Protein AF-A0A2Z5Y2F1-F1 (afdb_monomer)

Solvent-accessible surface area (backbone atoms only — not comparable to full-atom values): 7187 Å² total; per-residue (Å²): 117,74,61,62,55,45,30,51,52,32,38,52,51,44,50,50,54,50,52,50,50,36,66,76,66,69,55,85,80,81,50,71,69,57,54,53,48,51,50,51,52,15,50,51,50,22,52,53,55,52,55,54,68,72,45,96,60,55,71,69,58,47,49,54,50,50,52,51,53,52,51,52,51,52,51,53,54,44,61,76,74,44,72,81,76,61,57,67,58,52,53,51,51,53,51,52,53,50,53,54,53,49,51,54,50,53,54,51,50,54,51,52,53,50,52,51,55,50,52,54,56,50,60,57,55,81,74,107

Organism: NCBI:txid33970

Sequence (128 aa):
MKWRTKIASSLGIGSFIYLALIYFNGSTVVTHKTITMVFLISIFTGVTISIFEVERISFLTSLIIHYSVITLFVCILYRINYPIQNFTHLILSIAVVYFVAYSVVIFQNKLIVRELNHDLKKNQRDKS

Foldseek 3Di:
DVLVVLLVVLQVVLVVVVVVVCVVVVPPDDDPLNVVLSNVLSNVLSVLVVVLVVDPDDPVVSLVVSLVVSLVVSLVSCVVPDPPPCPVVVVVVSVVVSVVVVVVVVVVVVVVVVVVVVVVVVVVVVVD

Structure (mmCIF, N/CA/C/O backbone):
data_AF-A0A2Z5Y2F1-F1
#
_entry.id   AF-A0A2Z5Y2F1-F1
#
loop_
_atom_site.group_PDB
_atom_site.id
_atom_site.type_symbol
_atom_site.label_atom_id
_atom_site.label_alt_id
_atom_site.label_comp_id
_atom_site.label_asym_id
_atom_site.label_entity_id
_atom_site.label_seq_id
_atom_site.pdbx_PDB_ins_code
_atom_site.Cartn_x
_atom_site.Cartn_y
_atom_site.Cartn_z
_atom_site.occupancy
_atom_site.B_iso_or_equiv
_atom_site.auth_seq_id
_atom_site.auth_comp_id
_atom_site.auth_asym_id
_atom_site.auth_atom_id
_atom_site.pdbx_PDB_model_num
ATOM 1 N N . MET A 1 1 ? 9.734 -4.001 21.154 1.00 53.66 1 MET A N 1
ATOM 2 C CA . MET A 1 1 ? 9.563 -5.371 20.603 1.00 53.66 1 MET A CA 1
ATOM 3 C C . MET A 1 1 ? 8.442 -5.481 19.559 1.00 53.66 1 MET A C 1
ATOM 5 O O . MET A 1 1 ? 8.677 -6.104 18.535 1.00 53.66 1 MET A O 1
ATOM 9 N N . LYS A 1 2 ? 7.281 -4.826 19.748 1.00 64.38 2 LYS A N 1
ATOM 10 C CA . LYS A 1 2 ? 6.120 -4.885 18.828 1.00 64.38 2 LYS A CA 1
ATOM 11 C C . LYS A 1 2 ? 6.365 -4.396 17.385 1.00 64.38 2 LYS A C 1
ATOM 13 O O . LYS A 1 2 ? 5.650 -4.795 16.480 1.00 64.38 2 LYS A O 1
ATOM 18 N N . TRP A 1 3 ? 7.350 -3.527 17.154 1.00 63.56 3 TRP A N 1
ATOM 19 C CA . TRP A 1 3 ? 7.524 -2.879 15.844 1.00 63.56 3 TRP A CA 1
ATOM 20 C C . TRP A 1 3 ? 8.340 -3.753 14.881 1.00 63.56 3 TRP A C 1
ATOM 22 O O . TRP A 1 3 ? 8.049 -3.822 13.693 1.00 63.56 3 TRP A O 1
ATOM 32 N N . ARG A 1 4 ? 9.313 -4.516 15.406 1.00 68.62 4 ARG A N 1
ATOM 33 C CA . ARG A 1 4 ? 10.114 -5.466 14.611 1.00 68.62 4 ARG A CA 1
ATOM 34 C C . ARG A 1 4 ? 9.252 -6.607 14.070 1.00 68.62 4 ARG A C 1
ATOM 36 O O . ARG A 1 4 ? 9.410 -6.988 12.918 1.00 68.62 4 ARG A O 1
ATOM 43 N N . THR A 1 5 ? 8.321 -7.115 14.883 1.00 74.56 5 THR A N 1
ATOM 44 C CA . THR A 1 5 ? 7.388 -8.169 14.465 1.00 74.56 5 THR A CA 1
ATOM 45 C C . THR A 1 5 ? 6.454 -7.674 13.370 1.00 74.56 5 THR A C 1
ATOM 47 O O . THR A 1 5 ? 6.280 -8.374 12.386 1.00 74.56 5 THR A O 1
ATOM 50 N N . LYS A 1 6 ? 5.943 -6.441 13.463 1.00 69.94 6 LYS A N 1
ATOM 51 C CA . LYS A 1 6 ? 5.102 -5.842 12.415 1.00 69.94 6 LYS A CA 1
ATOM 52 C C . LYS A 1 6 ? 5.821 -5.644 11.089 1.00 69.94 6 LYS A C 1
ATOM 54 O O . LYS A 1 6 ? 5.256 -5.957 10.043 1.00 69.94 6 LYS A O 1
ATOM 59 N N . ILE A 1 7 ? 7.059 -5.154 11.128 1.00 73.00 7 ILE A N 1
ATOM 60 C CA . ILE A 1 7 ? 7.876 -5.017 9.919 1.00 73.00 7 ILE A CA 1
ATOM 61 C C . ILE A 1 7 ? 8.113 -6.399 9.304 1.00 73.00 7 ILE A C 1
ATOM 63 O O . ILE A 1 7 ? 7.889 -6.560 8.110 1.00 73.00 7 ILE A O 1
ATOM 67 N N . ALA A 1 8 ? 8.465 -7.410 10.107 1.00 74.25 8 ALA A N 1
ATOM 68 C CA . ALA A 1 8 ? 8.653 -8.781 9.630 1.00 74.25 8 ALA A CA 1
ATOM 69 C C . ALA A 1 8 ? 7.366 -9.391 9.039 1.00 74.25 8 ALA A C 1
ATOM 71 O O . ALA A 1 8 ? 7.417 -9.991 7.968 1.00 74.25 8 ALA A O 1
ATOM 72 N N . SER A 1 9 ? 6.208 -9.190 9.678 1.00 73.62 9 SER A N 1
ATOM 73 C CA . SER A 1 9 ? 4.902 -9.610 9.151 1.00 73.62 9 SER A CA 1
ATOM 74 C C . SER A 1 9 ? 4.588 -8.935 7.816 1.00 73.62 9 SER A C 1
ATOM 76 O O . SER A 1 9 ? 4.172 -9.603 6.875 1.00 73.62 9 SER A O 1
ATOM 78 N N . SER A 1 10 ? 4.831 -7.626 7.716 1.00 72.88 10 SER A N 1
ATOM 79 C CA . SER A 1 10 ? 4.596 -6.852 6.489 1.00 72.88 10 SER A CA 1
ATOM 80 C C . SER A 1 10 ? 5.523 -7.303 5.357 1.00 72.88 10 SER A C 1
ATOM 82 O O . SER A 1 10 ? 5.084 -7.442 4.219 1.00 72.88 10 SER A O 1
ATOM 84 N N . LEU A 1 11 ? 6.784 -7.609 5.682 1.00 76.31 11 LEU A N 1
ATOM 85 C CA . LEU A 1 11 ? 7.751 -8.199 4.757 1.00 76.31 11 LEU A CA 1
ATOM 86 C C . LEU A 1 11 ? 7.295 -9.571 4.249 1.00 76.31 11 LEU A C 1
ATOM 88 O O . LEU A 1 11 ? 7.360 -9.837 3.051 1.00 76.31 11 LEU A O 1
ATOM 92 N N . GLY A 1 12 ? 6.816 -10.428 5.154 1.00 74.62 12 GLY A N 1
ATOM 93 C CA . GLY A 1 12 ? 6.300 -11.753 4.816 1.00 74.62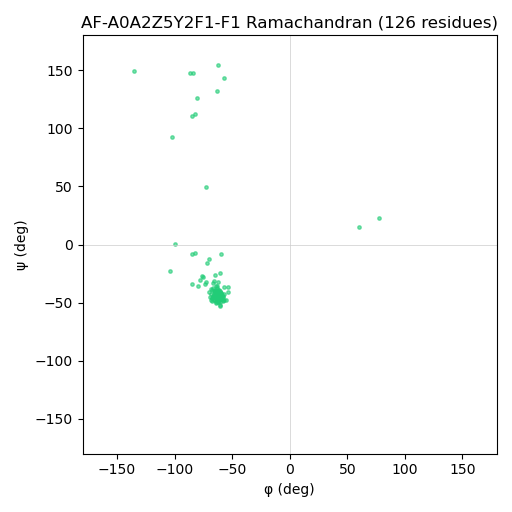 12 GLY A CA 1
ATOM 94 C C . GLY A 1 12 ? 5.089 -11.682 3.888 1.00 74.62 12 GLY A C 1
ATOM 95 O O . GLY A 1 12 ? 5.051 -12.388 2.885 1.00 74.62 12 GLY A O 1
ATOM 96 N N . ILE A 1 13 ? 4.143 -10.782 4.171 1.00 76.12 13 ILE A N 1
ATOM 97 C CA . ILE A 1 13 ? 2.945 -10.569 3.347 1.00 76.12 13 ILE A CA 1
ATOM 98 C C . ILE A 1 13 ? 3.322 -10.033 1.961 1.00 76.12 13 ILE A C 1
ATOM 100 O O . ILE A 1 13 ? 2.862 -10.572 0.956 1.00 76.12 13 ILE A O 1
ATOM 104 N N . GLY A 1 14 ? 4.183 -9.013 1.889 1.00 71.25 14 GLY A N 1
ATOM 105 C CA . GLY A 1 14 ? 4.619 -8.437 0.613 1.00 71.25 14 GLY A CA 1
ATOM 106 C C . GLY A 1 14 ? 5.362 -9.447 -0.263 1.00 71.25 14 GLY A C 1
ATOM 107 O O . GLY A 1 14 ? 5.085 -9.557 -1.458 1.00 71.25 14 GLY A O 1
ATOM 108 N N . SER A 1 15 ? 6.242 -10.247 0.345 1.00 75.25 15 SER A N 1
ATOM 109 C CA . SER A 1 15 ? 6.953 -11.324 -0.348 1.00 75.25 15 SER A CA 1
ATOM 110 C C . SER A 1 15 ? 5.994 -12.425 -0.819 1.00 75.25 15 SER A C 1
ATOM 112 O O . SER A 1 15 ? 6.050 -12.836 -1.975 1.00 75.25 15 SER A O 1
ATOM 114 N N . PHE A 1 16 ? 5.048 -12.848 0.025 1.00 75.38 16 PHE A N 1
ATOM 115 C CA . PHE A 1 16 ? 4.044 -13.853 -0.335 1.00 75.38 16 PHE A CA 1
ATOM 116 C C . PHE A 1 16 ? 3.170 -13.414 -1.517 1.00 75.38 16 PHE A C 1
ATOM 118 O O . PHE A 1 16 ? 3.005 -14.173 -2.471 1.00 75.38 16 PHE A O 1
ATOM 125 N N . ILE A 1 17 ? 2.659 -12.177 -1.492 1.00 72.81 17 ILE A N 1
ATOM 126 C CA . ILE A 1 17 ? 1.859 -11.612 -2.591 1.00 72.81 17 ILE A CA 1
ATOM 127 C C . ILE A 1 17 ? 2.675 -11.584 -3.886 1.00 72.81 17 ILE A C 1
ATOM 129 O O . ILE A 1 17 ? 2.160 -11.936 -4.946 1.00 72.81 17 ILE A O 1
ATOM 133 N N . TYR A 1 18 ? 3.950 -11.205 -3.806 1.00 75.94 18 TYR A N 1
ATOM 134 C CA . TYR A 1 18 ? 4.833 -11.174 -4.965 1.00 75.94 18 TYR A CA 1
ATOM 135 C C . TYR A 1 18 ? 5.099 -12.567 -5.551 1.00 75.94 18 TYR A C 1
ATOM 137 O O . TYR A 1 18 ? 4.982 -12.749 -6.764 1.00 75.94 18 TYR A O 1
ATOM 145 N N . LEU A 1 19 ? 5.387 -13.565 -4.708 1.00 75.44 19 LEU A N 1
ATOM 146 C CA . LEU A 1 19 ? 5.550 -14.953 -5.154 1.00 75.44 19 LEU A CA 1
ATOM 147 C C . LEU A 1 19 ? 4.257 -15.507 -5.770 1.00 75.44 19 LEU A C 1
ATOM 149 O O . LEU A 1 19 ? 4.318 -16.175 -6.800 1.00 75.44 19 LEU A O 1
ATOM 153 N N . ALA A 1 20 ? 3.094 -15.200 -5.190 1.00 70.94 20 ALA A N 1
ATOM 154 C CA . ALA A 1 20 ? 1.803 -15.587 -5.754 1.00 70.94 20 ALA A CA 1
ATOM 155 C C . ALA A 1 20 ? 1.578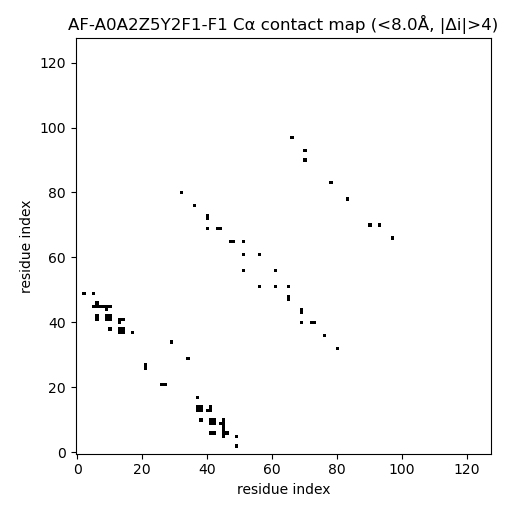 -14.949 -7.137 1.00 70.94 20 ALA A C 1
ATOM 157 O O . ALA A 1 20 ? 1.174 -15.630 -8.075 1.00 70.94 20 ALA A O 1
ATOM 158 N N . LEU A 1 21 ? 1.903 -13.663 -7.297 1.00 70.12 21 LEU A N 1
ATOM 159 C CA . LEU A 1 21 ? 1.827 -12.954 -8.579 1.00 70.12 21 LEU A CA 1
ATOM 160 C C . LEU A 1 21 ? 2.707 -13.591 -9.659 1.00 70.12 21 LEU A C 1
ATOM 162 O O . LEU A 1 21 ? 2.262 -13.709 -10.801 1.00 70.12 21 LEU A O 1
ATOM 166 N N . ILE A 1 22 ? 3.927 -14.006 -9.304 1.00 73.75 22 ILE A N 1
ATOM 167 C CA . ILE A 1 22 ? 4.831 -14.742 -10.201 1.00 73.75 22 ILE A CA 1
ATOM 168 C C . ILE A 1 22 ? 4.217 -16.091 -10.586 1.00 73.75 22 ILE A C 1
ATOM 170 O O . ILE A 1 22 ? 4.161 -16.420 -11.770 1.00 73.75 22 ILE A O 1
ATOM 174 N N . TYR A 1 23 ? 3.721 -16.838 -9.595 1.00 71.12 23 TYR A N 1
ATOM 175 C CA . TYR A 1 23 ? 3.116 -18.154 -9.792 1.00 71.12 23 TYR A CA 1
ATOM 176 C C . TYR A 1 23 ? 1.913 -18.099 -10.745 1.00 71.12 23 TYR A C 1
ATOM 178 O O . TYR A 1 23 ? 1.832 -18.896 -11.676 1.00 71.12 23 TYR A O 1
ATOM 186 N N . PHE A 1 24 ? 1.015 -17.124 -10.569 1.00 71.19 24 PHE A N 1
ATOM 187 C CA . PHE A 1 24 ? -0.180 -16.986 -11.408 1.00 71.19 24 PHE A CA 1
ATOM 188 C C . PHE A 1 24 ? 0.086 -16.365 -12.786 1.00 71.19 24 PHE A C 1
ATOM 190 O O . PHE A 1 24 ? -0.614 -16.709 -13.734 1.00 71.19 24 PHE A O 1
ATOM 197 N N . ASN A 1 25 ? 1.078 -15.477 -12.936 1.00 71.62 25 ASN A N 1
ATOM 198 C CA . ASN A 1 25 ? 1.409 -14.894 -14.246 1.00 71.62 25 ASN A CA 1
ATOM 199 C C . ASN A 1 25 ? 2.300 -15.793 -15.116 1.00 71.62 25 ASN A C 1
ATOM 201 O O . ASN A 1 25 ? 2.575 -15.431 -16.258 1.00 71.62 25 ASN A O 1
ATOM 205 N N . GLY A 1 26 ? 2.808 -16.916 -14.593 1.00 59.88 26 GLY A N 1
ATOM 206 C CA . GLY A 1 26 ? 3.717 -17.804 -15.330 1.00 59.88 26 GLY A CA 1
ATOM 207 C C . GLY A 1 26 ? 5.026 -17.132 -15.769 1.00 59.88 26 GLY A C 1
ATOM 208 O O . GLY A 1 26 ? 5.736 -17.653 -16.628 1.00 59.88 26 GLY A O 1
ATOM 209 N N . SER A 1 27 ? 5.346 -15.963 -15.207 1.00 60.38 27 SER A N 1
ATOM 210 C CA . SER A 1 27 ? 6.510 -15.173 -15.595 1.00 60.38 27 SER A CA 1
ATOM 211 C C . SER A 1 27 ? 7.747 -15.723 -14.895 1.00 60.38 27 SER A C 1
ATOM 213 O O . SER A 1 27 ? 7.872 -15.645 -13.676 1.00 60.38 27 SER A O 1
ATOM 215 N N . THR A 1 28 ? 8.669 -16.302 -15.658 1.00 57.69 28 THR A N 1
ATOM 216 C CA . THR A 1 28 ? 9.876 -16.957 -15.127 1.00 57.69 28 THR A CA 1
ATOM 217 C C . THR A 1 28 ? 11.033 -15.989 -14.879 1.00 57.69 28 THR A C 1
ATOM 219 O O . THR A 1 28 ? 12.037 -16.369 -14.277 1.00 57.69 28 THR A O 1
ATOM 222 N N . VAL A 1 29 ? 10.909 -14.727 -15.308 1.00 62.06 29 VAL A N 1
ATOM 223 C CA . VAL A 1 29 ? 11.993 -13.742 -15.226 1.00 62.06 29 VAL A CA 1
ATOM 224 C C . VAL A 1 29 ? 11.756 -12.789 -14.062 1.00 62.06 29 VAL A C 1
ATOM 226 O O . VAL A 1 29 ? 11.107 -11.749 -14.175 1.00 62.06 29 VAL A O 1
ATOM 229 N N . VAL A 1 30 ? 12.329 -13.148 -12.918 1.00 65.31 30 VAL A N 1
ATOM 230 C CA . VAL A 1 30 ? 12.387 -12.290 -11.737 1.00 65.31 30 VAL A CA 1
ATOM 231 C C . VAL A 1 30 ? 13.595 -11.364 -11.873 1.00 65.31 30 VAL A C 1
ATOM 233 O O . VAL A 1 30 ? 14.736 -11.810 -11.789 1.00 65.31 30 VAL A O 1
ATOM 236 N N . THR A 1 31 ? 13.369 -10.065 -12.082 1.00 74.56 31 THR A N 1
ATOM 237 C CA . THR A 1 31 ? 14.481 -9.103 -12.153 1.00 74.56 31 THR A CA 1
ATOM 238 C C . THR A 1 31 ? 14.866 -8.587 -10.768 1.00 74.56 31 THR A C 1
ATOM 240 O O . THR A 1 31 ? 14.012 -8.388 -9.898 1.00 74.56 31 THR A O 1
ATOM 243 N N . HIS A 1 32 ? 16.156 -8.291 -10.577 1.00 75.44 32 HIS A N 1
ATOM 244 C CA . HIS A 1 32 ? 16.655 -7.656 -9.353 1.00 75.44 32 HIS A CA 1
ATOM 245 C C . HIS A 1 32 ? 15.909 -6.355 -9.025 1.00 75.44 32 HIS A C 1
ATOM 247 O O . HIS A 1 32 ? 15.623 -6.102 -7.859 1.00 75.44 32 HIS A O 1
ATOM 253 N N . LYS A 1 33 ? 15.535 -5.569 -10.048 1.00 73.19 33 LYS A N 1
ATOM 254 C CA . LYS A 1 33 ? 14.759 -4.330 -9.885 1.00 73.19 33 LYS A CA 1
ATOM 255 C C . LYS A 1 33 ? 13.384 -4.579 -9.269 1.00 73.19 33 LYS A C 1
ATOM 257 O O . LYS A 1 33 ? 12.953 -3.813 -8.416 1.00 73.19 33 LYS A O 1
ATOM 262 N N . THR A 1 34 ? 12.693 -5.641 -9.678 1.00 74.19 34 THR A N 1
ATOM 263 C CA . THR A 1 34 ? 11.362 -5.953 -9.143 1.00 74.19 34 THR A CA 1
ATOM 264 C C . THR A 1 34 ? 11.443 -6.420 -7.688 1.00 74.19 34 THR A C 1
ATOM 266 O O . THR A 1 34 ? 10.654 -5.970 -6.858 1.00 74.19 34 THR A O 1
ATOM 269 N N . ILE A 1 35 ? 12.443 -7.247 -7.352 1.00 79.00 35 ILE A N 1
ATOM 270 C CA . ILE A 1 35 ? 12.673 -7.707 -5.971 1.00 79.00 35 ILE A CA 1
ATOM 271 C C . ILE A 1 35 ? 12.950 -6.519 -5.043 1.00 79.00 35 ILE A C 1
ATOM 273 O O . ILE A 1 35 ? 12.328 -6.404 -3.986 1.00 79.00 35 ILE A O 1
ATOM 277 N N . THR A 1 36 ? 13.862 -5.620 -5.427 1.00 80.44 36 THR A N 1
AT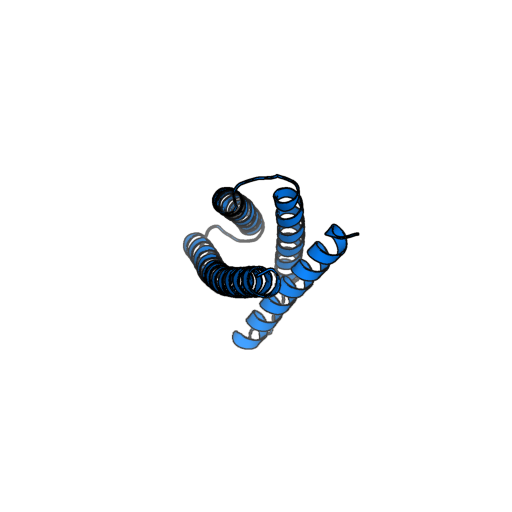OM 278 C CA . THR A 1 36 ? 14.207 -4.458 -4.595 1.00 80.44 36 THR A CA 1
ATOM 279 C C . THR A 1 36 ? 13.020 -3.518 -4.416 1.00 80.44 36 THR A C 1
ATOM 281 O O . THR A 1 36 ? 12.823 -2.999 -3.319 1.00 80.44 36 THR A O 1
ATOM 284 N N . MET A 1 37 ? 12.179 -3.356 -5.441 1.00 79.38 37 MET A N 1
ATOM 285 C CA . MET A 1 37 ? 10.940 -2.582 -5.344 1.00 79.38 37 MET A CA 1
ATOM 286 C C . MET A 1 37 ? 9.981 -3.148 -4.294 1.00 79.38 37 MET A C 1
ATOM 288 O O . MET A 1 37 ? 9.555 -2.422 -3.397 1.00 79.38 37 MET A O 1
ATOM 292 N N . VAL A 1 38 ? 9.667 -4.444 -4.377 1.00 79.31 38 VAL A N 1
ATOM 293 C CA . VAL A 1 38 ? 8.755 -5.113 -3.434 1.00 79.31 38 VAL A CA 1
ATOM 294 C C . VAL A 1 38 ? 9.303 -5.036 -2.013 1.00 79.31 38 VAL A C 1
ATOM 296 O O . VAL A 1 38 ? 8.556 -4.771 -1.070 1.00 79.31 38 VAL A O 1
ATOM 299 N N . PHE A 1 39 ? 10.615 -5.207 -1.859 1.00 81.75 39 PHE A N 1
ATOM 300 C CA . PHE A 1 39 ? 11.285 -5.112 -0.569 1.00 81.75 39 PHE A CA 1
ATOM 301 C C . PHE A 1 39 ? 11.173 -3.707 0.041 1.00 81.75 39 PHE A C 1
ATOM 303 O O . PHE A 1 39 ? 10.764 -3.567 1.196 1.00 81.75 39 PHE A O 1
ATOM 310 N N . LEU A 1 40 ? 11.455 -2.660 -0.742 1.00 83.88 40 LEU A N 1
ATOM 311 C CA . LEU A 1 40 ? 11.332 -1.266 -0.304 1.00 83.88 40 LEU A CA 1
ATOM 312 C C . LEU A 1 40 ? 9.888 -0.909 0.062 1.00 83.88 40 LEU A C 1
ATOM 314 O O . LEU A 1 40 ? 9.661 -0.315 1.116 1.00 83.88 40 LEU A O 1
ATOM 318 N N . ILE A 1 41 ? 8.914 -1.311 -0.761 1.00 84.38 41 ILE A N 1
ATOM 319 C CA . ILE A 1 41 ? 7.486 -1.090 -0.488 1.00 84.38 41 ILE A CA 1
ATOM 320 C C . ILE A 1 41 ? 7.078 -1.790 0.810 1.00 84.38 41 ILE A C 1
ATOM 322 O O . ILE A 1 41 ? 6.379 -1.198 1.631 1.00 84.38 41 ILE A O 1
ATOM 326 N N . SER A 1 42 ? 7.544 -3.018 1.037 1.00 81.81 42 SER A N 1
ATOM 327 C CA . SER A 1 42 ? 7.196 -3.795 2.232 1.00 81.81 42 SER A CA 1
ATOM 328 C C . SER A 1 42 ? 7.755 -3.176 3.515 1.00 81.81 42 SER A C 1
ATOM 330 O O . SER A 1 42 ? 7.032 -3.058 4.508 1.00 81.81 42 SER A O 1
ATOM 332 N N . ILE A 1 43 ? 9.020 -2.733 3.499 1.00 82.50 43 ILE A N 1
ATOM 333 C CA . ILE A 1 43 ? 9.630 -2.028 4.637 1.00 82.50 43 ILE A CA 1
ATOM 334 C C . ILE A 1 43 ? 8.883 -0.729 4.908 1.00 82.50 43 ILE A C 1
ATOM 336 O O . ILE A 1 43 ? 8.494 -0.475 6.048 1.00 82.50 43 ILE A O 1
ATOM 340 N N . PHE A 1 44 ? 8.665 0.074 3.865 1.00 85.75 44 PHE A N 1
ATOM 341 C CA 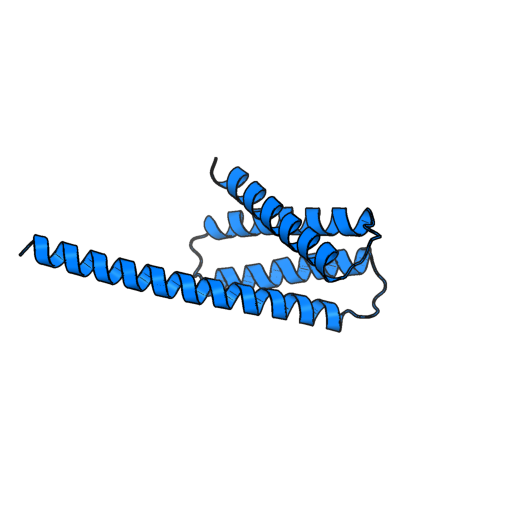. PHE A 1 44 ? 8.000 1.362 3.996 1.00 85.75 44 PHE A CA 1
ATOM 342 C C . PHE A 1 44 ? 6.594 1.191 4.573 1.00 85.75 44 PHE A C 1
ATOM 344 O O . PHE A 1 44 ? 6.264 1.818 5.573 1.00 85.75 44 PHE A O 1
ATOM 351 N N . THR A 1 45 ? 5.826 0.233 4.051 1.00 82.56 45 THR A N 1
ATOM 352 C CA . THR A 1 45 ? 4.493 -0.110 4.561 1.00 82.56 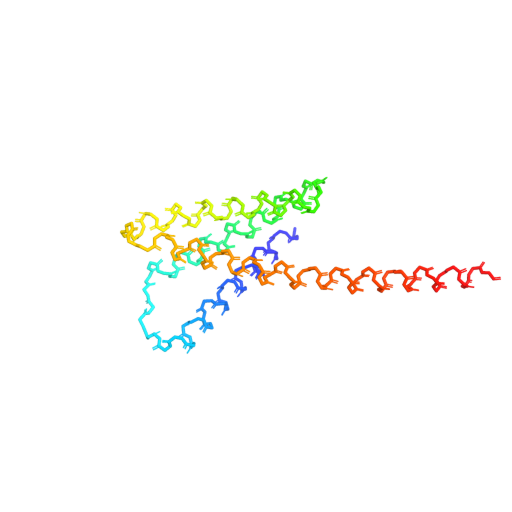45 THR A CA 1
ATOM 353 C C . THR A 1 45 ? 4.527 -0.489 6.042 1.00 82.56 45 THR A C 1
ATOM 355 O O . THR A 1 45 ? 3.753 0.058 6.830 1.00 82.56 45 THR A O 1
ATOM 358 N N . GLY A 1 46 ? 5.455 -1.357 6.457 1.00 79.12 46 GLY A N 1
ATOM 359 C CA . GLY A 1 46 ? 5.595 -1.757 7.861 1.00 79.12 46 GLY A CA 1
ATOM 360 C C . GLY A 1 46 ? 5.972 -0.602 8.800 1.00 79.12 46 GLY A C 1
ATOM 361 O O . GLY A 1 46 ? 5.460 -0.521 9.922 1.00 79.12 46 GLY A O 1
ATOM 362 N N . VAL A 1 47 ? 6.831 0.315 8.343 1.00 83.94 47 VAL A N 1
ATOM 363 C CA . VAL A 1 47 ? 7.204 1.526 9.093 1.00 83.94 47 VAL A CA 1
ATOM 364 C C . VAL A 1 47 ? 6.010 2.469 9.209 1.00 83.94 47 VAL A C 1
ATOM 366 O O . VAL A 1 47 ? 5.674 2.884 10.316 1.00 83.94 47 VAL A O 1
ATOM 369 N N . THR A 1 48 ? 5.321 2.751 8.104 1.00 83.19 48 THR A N 1
ATOM 370 C CA . THR A 1 48 ? 4.162 3.648 8.077 1.00 83.19 48 THR A CA 1
ATOM 371 C C . THR A 1 48 ? 3.032 3.142 8.980 1.00 83.19 48 THR A C 1
ATOM 373 O O . THR A 1 48 ? 2.467 3.924 9.740 1.00 83.19 48 THR A O 1
ATOM 376 N N . ILE A 1 49 ? 2.743 1.834 8.974 1.00 79.75 49 ILE A N 1
ATOM 377 C CA . ILE A 1 49 ? 1.765 1.225 9.896 1.00 79.75 49 ILE A CA 1
ATOM 378 C C . ILE A 1 49 ? 2.186 1.421 11.359 1.00 79.75 49 ILE A C 1
ATOM 380 O O . ILE A 1 49 ? 1.348 1.703 12.212 1.00 79.75 49 ILE A O 1
ATOM 384 N N . SER A 1 50 ? 3.478 1.266 11.658 1.00 76.50 50 SER A N 1
ATOM 385 C CA . SER A 1 50 ? 3.988 1.411 13.026 1.00 76.50 50 SER A CA 1
ATOM 386 C C . SER A 1 50 ? 3.901 2.859 13.517 1.00 76.50 50 SER A C 1
ATOM 388 O O . SER A 1 50 ? 3.566 3.079 14.676 1.00 76.50 50 SER A O 1
ATOM 390 N N . ILE A 1 51 ? 4.159 3.837 12.643 1.00 78.06 51 ILE A N 1
ATOM 391 C CA . ILE A 1 51 ? 4.043 5.267 12.965 1.00 78.06 51 ILE A CA 1
ATOM 392 C C . ILE A 1 51 ? 2.586 5.621 13.287 1.00 78.06 51 ILE A C 1
ATOM 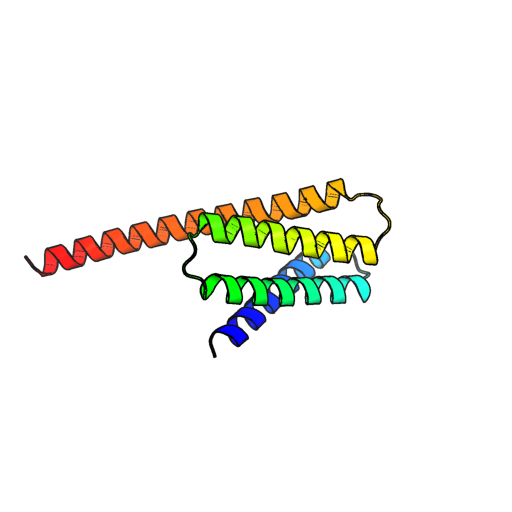394 O O . ILE A 1 51 ? 2.312 6.174 14.349 1.00 78.06 51 ILE A O 1
ATOM 398 N N . PHE A 1 52 ? 1.640 5.231 12.429 1.00 72.12 52 PHE A N 1
ATOM 399 C CA . PHE A 1 52 ? 0.232 5.595 12.615 1.00 72.12 52 PHE A CA 1
ATOM 400 C C . PHE A 1 52 ? -0.476 4.866 13.759 1.00 72.12 52 PHE A C 1
ATOM 402 O O . PHE A 1 52 ? -1.539 5.305 14.181 1.00 72.12 52 PHE A O 1
ATOM 409 N N . GLU A 1 53 ? 0.075 3.767 14.272 1.00 68.94 53 GLU A N 1
ATOM 410 C CA . GLU A 1 53 ? -0.452 3.121 15.480 1.00 68.94 53 GLU A CA 1
ATOM 411 C C . GLU A 1 53 ? -0.065 3.874 16.763 1.00 68.94 53 GLU A C 1
ATOM 413 O O . GLU A 1 53 ? -0.774 3.798 17.767 1.00 68.94 53 GLU A O 1
ATOM 418 N N . VAL A 1 54 ? 1.063 4.594 16.752 1.00 63.94 54 VAL A N 1
ATOM 419 C CA . VAL A 1 54 ? 1.503 5.410 17.895 1.00 63.94 54 VAL A CA 1
ATOM 420 C C . VAL A 1 54 ? 0.645 6.667 18.025 1.00 63.94 54 VAL A C 1
ATOM 422 O O . VAL A 1 54 ? 0.367 7.125 19.135 1.00 63.94 54 VAL A O 1
ATOM 425 N N . GLU A 1 55 ? 0.195 7.213 16.901 1.00 63.94 55 GLU A N 1
ATOM 426 C CA . GLU A 1 55 ? -0.669 8.384 16.876 1.00 63.94 55 GLU A CA 1
ATOM 427 C C . GLU A 1 55 ? -2.125 7.965 17.162 1.00 63.94 55 GLU A C 1
ATOM 429 O O . GLU A 1 55 ? -2.677 7.093 16.495 1.00 63.94 55 GLU A O 1
ATOM 434 N N . ARG A 1 56 ? -2.792 8.581 18.154 1.00 65.44 56 ARG A N 1
ATOM 435 C CA . ARG A 1 56 ? -4.223 8.341 18.477 1.00 65.44 56 ARG A CA 1
ATOM 436 C C . ARG A 1 56 ? -5.165 8.956 17.429 1.00 65.44 56 ARG A C 1
ATOM 438 O O . ARG A 1 56 ? -6.086 9.703 17.757 1.00 65.44 56 ARG A O 1
ATOM 445 N N . ILE A 1 57 ? -4.904 8.694 16.159 1.00 70.50 57 ILE A N 1
ATOM 446 C CA . ILE A 1 57 ? -5.651 9.238 15.032 1.00 70.50 57 ILE A CA 1
ATOM 447 C C . ILE A 1 57 ? -6.884 8.366 14.784 1.00 70.50 57 ILE A C 1
ATOM 449 O O . ILE A 1 57 ? -6.873 7.155 15.011 1.00 70.50 57 ILE A O 1
ATOM 453 N N . SER A 1 58 ? -7.973 8.981 14.315 1.00 75.81 58 SER A N 1
ATOM 454 C CA . SER A 1 58 ? -9.163 8.233 13.911 1.00 75.81 58 SER A CA 1
ATOM 455 C C . SER A 1 58 ? -8.813 7.208 12.822 1.00 75.81 58 SER A C 1
ATOM 457 O O . SER A 1 58 ? -8.001 7.476 11.933 1.00 75.81 58 SER A O 1
ATOM 459 N N . PHE A 1 59 ? -9.446 6.034 12.862 1.00 72.25 59 PHE A N 1
ATOM 460 C CA . PHE A 1 59 ? -9.180 4.959 11.901 1.00 72.25 59 PHE A CA 1
ATOM 461 C C . PHE A 1 59 ? -9.313 5.423 10.439 1.00 72.25 59 PHE A C 1
ATOM 463 O O . PHE A 1 59 ? -8.475 5.092 9.603 1.00 72.25 59 PHE A O 1
ATOM 470 N N . LEU A 1 60 ? -10.329 6.242 10.141 1.00 73.69 60 LEU A N 1
ATOM 471 C CA . LEU A 1 60 ? -10.566 6.763 8.794 1.00 73.69 60 LEU A CA 1
ATOM 472 C C . LEU A 1 60 ? -9.441 7.701 8.335 1.00 73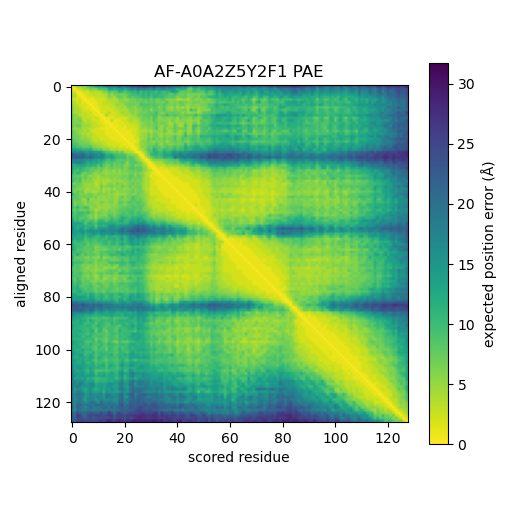.69 60 LEU A C 1
ATOM 474 O O . LEU A 1 60 ? -8.974 7.601 7.204 1.00 73.69 60 LEU A O 1
ATOM 478 N N . THR A 1 61 ? -8.976 8.587 9.217 1.00 79.19 61 THR A N 1
ATOM 479 C CA . THR A 1 61 ? -7.881 9.514 8.905 1.00 79.19 61 THR A CA 1
ATOM 480 C C . THR A 1 61 ? -6.562 8.766 8.702 1.00 79.19 61 THR A C 1
ATOM 482 O O . THR A 1 61 ? -5.872 9.016 7.717 1.00 79.19 61 THR A O 1
ATOM 485 N N . SER A 1 62 ? -6.243 7.808 9.578 1.00 80.31 62 SER A N 1
ATOM 486 C CA . SER A 1 62 ? -5.052 6.956 9.451 1.00 80.31 62 SER A CA 1
ATOM 487 C C . SER A 1 62 ? -5.035 6.213 8.110 1.00 80.31 62 SER A C 1
ATOM 489 O O . SER A 1 62 ? -4.021 6.205 7.413 1.00 80.31 62 SER A O 1
ATOM 491 N N . LEU A 1 63 ? -6.187 5.688 7.679 1.00 78.00 63 LEU A N 1
ATOM 492 C CA . LEU A 1 63 ? -6.325 5.006 6.394 1.00 78.00 63 LEU A CA 1
ATOM 493 C C . LEU A 1 63 ? -6.053 5.925 5.195 1.00 78.00 63 LEU A C 1
ATOM 495 O O . LEU A 1 63 ? -5.319 5.535 4.289 1.00 78.00 63 LEU A O 1
ATOM 499 N N . ILE A 1 64 ? -6.628 7.132 5.180 1.00 82.88 64 ILE A N 1
ATOM 500 C CA . ILE A 1 64 ? -6.459 8.088 4.072 1.00 82.88 64 ILE A CA 1
ATOM 501 C C . ILE A 1 64 ? -4.996 8.522 3.952 1.00 82.88 64 ILE A C 1
ATOM 503 O O . ILE A 1 64 ? -4.448 8.558 2.844 1.00 82.88 64 ILE A O 1
ATOM 507 N N . ILE A 1 65 ? -4.349 8.828 5.080 1.00 84.94 65 ILE A N 1
ATOM 508 C CA . ILE A 1 65 ? -2.943 9.240 5.079 1.00 84.94 65 ILE A CA 1
ATOM 509 C C . ILE A 1 65 ? -2.062 8.059 4.667 1.00 84.94 65 ILE A C 1
ATOM 511 O O . ILE A 1 65 ? -1.214 8.221 3.792 1.00 84.94 65 ILE A O 1
ATOM 515 N N . HIS A 1 66 ? -2.292 6.865 5.220 1.00 84.69 66 HIS A N 1
ATOM 516 C CA . HIS A 1 66 ? -1.544 5.669 4.844 1.00 84.69 66 HIS A CA 1
ATOM 517 C C . HIS A 1 66 ? -1.667 5.380 3.343 1.00 84.69 66 HIS A C 1
ATOM 519 O O . HIS A 1 66 ? -0.650 5.244 2.667 1.00 84.69 66 HIS A O 1
ATOM 525 N N . TYR A 1 67 ? -2.885 5.386 2.796 1.00 81.81 67 TYR A N 1
ATOM 526 C CA . TYR A 1 67 ? -3.118 5.227 1.359 1.00 81.81 67 TYR A CA 1
ATOM 527 C C . TYR A 1 67 ? -2.352 6.261 0.528 1.00 81.81 67 TYR A C 1
ATOM 529 O O . TYR A 1 67 ? -1.667 5.904 -0.432 1.00 81.81 67 TYR A O 1
ATOM 537 N N . SER A 1 68 ? -2.423 7.535 0.916 1.00 84.88 68 SER A N 1
ATOM 538 C CA . SER A 1 68 ? -1.764 8.628 0.194 1.00 84.88 68 SER A CA 1
ATOM 539 C C . SER A 1 68 ? -0.240 8.486 0.218 1.00 84.88 68 SER A C 1
ATOM 541 O O . SER A 1 68 ? 0.411 8.609 -0.818 1.00 84.88 68 SER A O 1
ATOM 543 N N . VAL A 1 69 ? 0.330 8.170 1.384 1.00 87.62 69 VAL A N 1
ATOM 544 C CA . VAL A 1 69 ? 1.778 8.027 1.593 1.00 87.62 69 VAL A CA 1
ATOM 545 C C . VAL A 1 69 ? 2.334 6.815 0.841 1.00 87.62 69 VAL A C 1
ATOM 547 O O . VAL A 1 69 ? 3.339 6.947 0.141 1.00 87.62 69 VAL A O 1
ATOM 550 N N . ILE A 1 70 ? 1.669 5.657 0.918 1.00 85.75 70 ILE A N 1
ATOM 551 C CA . ILE A 1 70 ? 2.082 4.458 0.173 1.00 85.75 70 ILE A CA 1
ATOM 552 C C . ILE A 1 70 ? 1.956 4.689 -1.334 1.00 85.75 70 ILE A C 1
ATOM 554 O O . ILE A 1 70 ? 2.896 4.397 -2.071 1.00 85.75 70 ILE A O 1
ATOM 558 N N . THR A 1 71 ? 0.848 5.271 -1.800 1.00 83.12 71 THR A N 1
ATOM 559 C CA . THR A 1 71 ? 0.644 5.556 -3.230 1.00 83.12 71 THR A CA 1
ATOM 560 C C . THR A 1 71 ? 1.716 6.501 -3.765 1.00 83.12 71 THR A C 1
ATOM 562 O O . THR A 1 71 ? 2.310 6.229 -4.808 1.00 83.12 71 THR A O 1
ATOM 565 N N . LEU A 1 72 ? 2.027 7.577 -3.035 1.00 86.75 72 LEU A N 1
ATOM 566 C CA . LEU A 1 72 ? 3.081 8.517 -3.414 1.00 86.75 72 LEU A CA 1
ATOM 567 C C . LEU A 1 72 ? 4.447 7.821 -3.496 1.00 86.75 72 LEU A C 1
ATOM 569 O O . LEU A 1 72 ? 5.172 8.001 -4.475 1.00 86.75 72 LEU A O 1
ATOM 573 N N . PHE A 1 73 ? 4.776 6.981 -2.513 1.00 86.69 73 PHE A N 1
ATOM 574 C CA . PHE A 1 73 ? 6.034 6.239 -2.488 1.00 86.69 73 PHE A CA 1
ATOM 575 C C . PHE A 1 73 ? 6.161 5.250 -3.656 1.00 86.69 73 PHE A C 1
ATOM 577 O O . PHE A 1 73 ? 7.194 5.219 -4.329 1.00 86.69 73 PHE A O 1
ATOM 584 N N . VAL A 1 74 ? 5.101 4.494 -3.958 1.00 83.00 74 VAL A N 1
ATOM 585 C CA . VAL A 1 74 ? 5.072 3.566 -5.102 1.00 83.00 74 VAL A CA 1
ATOM 586 C C . VAL A 1 74 ? 5.204 4.324 -6.425 1.00 83.00 74 VAL A C 1
ATOM 588 O O . VAL A 1 74 ? 5.985 3.917 -7.284 1.00 83.00 74 VAL A O 1
ATOM 591 N N . CYS A 1 75 ? 4.512 5.456 -6.578 1.00 81.94 75 CYS A N 1
ATOM 592 C CA . CYS A 1 75 ? 4.624 6.321 -7.753 1.00 81.94 75 CYS A CA 1
ATOM 593 C C . CYS A 1 75 ? 6.053 6.850 -7.957 1.00 81.94 75 CYS A C 1
ATOM 595 O O . CYS A 1 75 ? 6.559 6.828 -9.083 1.00 81.94 75 CYS A O 1
ATOM 597 N N . ILE A 1 76 ? 6.721 7.294 -6.884 1.00 84.38 76 ILE A N 1
ATOM 598 C CA . ILE A 1 76 ? 8.119 7.752 -6.929 1.00 84.38 76 ILE A CA 1
ATOM 599 C C . ILE A 1 76 ? 9.038 6.605 -7.360 1.00 84.38 76 ILE A C 1
ATOM 601 O O . ILE A 1 76 ? 9.817 6.768 -8.300 1.00 84.38 76 ILE A O 1
ATOM 605 N N . LEU A 1 77 ? 8.919 5.432 -6.728 1.00 82.06 77 LEU A N 1
ATOM 606 C CA . LEU A 1 77 ? 9.727 4.267 -7.088 1.00 82.06 77 LEU A CA 1
ATOM 607 C C . LEU A 1 77 ? 9.499 3.843 -8.542 1.00 82.06 77 LEU A C 1
ATOM 609 O O . LEU A 1 77 ? 10.463 3.520 -9.237 1.00 82.06 77 LEU A O 1
ATOM 613 N N . TYR A 1 78 ? 8.254 3.857 -9.019 1.00 79.81 78 TYR A N 1
ATOM 614 C CA . TYR A 1 78 ? 7.929 3.491 -10.396 1.00 79.81 78 TYR A CA 1
ATOM 615 C C . TYR A 1 78 ? 8.547 4.460 -11.397 1.00 79.81 78 TYR A C 1
ATOM 617 O O . TYR A 1 78 ? 9.192 4.016 -12.344 1.00 79.81 78 TYR A O 1
ATOM 625 N N . ARG A 1 79 ? 8.458 5.769 -11.140 1.00 79.50 79 ARG A N 1
ATOM 626 C CA . ARG A 1 79 ? 9.046 6.800 -12.007 1.00 79.50 79 ARG A CA 1
ATOM 627 C C . ARG A 1 79 ? 10.572 6.707 -12.109 1.00 79.50 79 ARG A C 1
ATOM 629 O O . ARG A 1 79 ? 11.123 7.037 -13.151 1.00 79.50 79 ARG A O 1
ATOM 636 N N . ILE A 1 80 ? 11.248 6.269 -11.045 1.00 80.25 80 ILE A N 1
ATOM 637 C CA . ILE A 1 80 ? 12.707 6.066 -11.049 1.00 80.25 80 ILE A CA 1
ATOM 638 C C . ILE A 1 80 ? 13.097 4.830 -11.878 1.00 80.25 80 ILE A C 1
ATOM 640 O O . ILE A 1 80 ? 14.169 4.803 -12.478 1.00 80.25 80 ILE A O 1
ATOM 644 N N . ASN A 1 81 ? 12.250 3.797 -11.907 1.00 73.06 81 ASN A N 1
ATOM 645 C CA . ASN A 1 81 ? 12.623 2.481 -12.434 1.00 73.06 81 ASN A CA 1
ATOM 646 C C . ASN A 1 81 ? 12.055 2.157 -13.823 1.00 73.06 81 ASN A C 1
ATOM 648 O O . ASN A 1 81 ? 12.642 1.314 -14.508 1.00 73.06 81 ASN A O 1
ATOM 652 N N . TYR A 1 82 ? 10.965 2.807 -14.242 1.00 72.00 82 TYR A N 1
ATOM 653 C CA . TYR A 1 82 ? 10.243 2.519 -15.484 1.00 72.00 82 TYR A CA 1
ATOM 654 C C . TYR A 1 82 ? 9.878 3.803 -16.254 1.00 72.00 82 TYR A C 1
ATOM 656 O O . TYR A 1 82 ? 9.640 4.848 -15.642 1.00 72.00 82 TYR A O 1
ATOM 664 N N . PRO A 1 83 ? 9.812 3.750 -17.599 1.00 68.56 83 PRO A N 1
ATOM 665 C CA . PRO A 1 83 ? 9.322 4.864 -18.408 1.00 68.56 83 PRO A CA 1
ATOM 666 C C . PRO A 1 83 ? 7.847 5.178 -18.095 1.00 68.56 83 PRO A C 1
ATOM 668 O O . PRO A 1 83 ? 7.090 4.306 -17.683 1.00 68.56 83 PRO A O 1
ATOM 671 N N . ILE A 1 84 ? 7.424 6.428 -18.333 1.00 63.59 84 ILE A N 1
ATOM 672 C CA . ILE A 1 84 ? 6.101 6.995 -17.963 1.00 63.59 84 ILE A CA 1
ATOM 673 C C . ILE A 1 84 ? 4.898 6.259 -18.600 1.00 63.59 84 ILE A C 1
ATOM 675 O O . ILE A 1 84 ? 3.744 6.496 -18.238 1.00 63.59 84 ILE A O 1
ATOM 679 N N . GLN A 1 85 ? 5.139 5.328 -19.520 1.00 59.72 85 GLN A N 1
ATOM 680 C CA . GLN A 1 85 ? 4.082 4.516 -20.104 1.00 59.72 85 GLN A CA 1
ATOM 681 C C . GLN A 1 85 ? 3.414 3.649 -19.014 1.00 59.72 85 GLN A C 1
ATOM 683 O O . GLN A 1 85 ? 4.077 2.999 -18.206 1.00 59.72 85 GLN A O 1
ATOM 688 N N . ASN A 1 86 ? 2.077 3.664 -18.994 1.00 67.12 86 ASN A N 1
ATOM 689 C CA . ASN A 1 86 ? 1.195 2.894 -18.100 1.00 67.12 86 ASN A CA 1
ATOM 690 C C . ASN A 1 86 ? 1.017 3.388 -16.648 1.00 67.12 86 ASN A C 1
ATOM 692 O O . ASN A 1 86 ? 0.563 2.624 -15.794 1.00 67.12 86 ASN A O 1
ATOM 696 N N . PHE A 1 87 ? 1.251 4.673 -16.359 1.00 70.50 87 PHE A N 1
ATOM 697 C CA . PHE A 1 87 ? 1.000 5.252 -15.023 1.00 70.50 87 PHE A CA 1
ATOM 698 C C . PHE A 1 87 ? -0.457 5.083 -14.537 1.00 70.50 87 PHE A C 1
ATOM 700 O O . PHE A 1 87 ? -0.701 4.800 -13.366 1.00 70.50 87 PHE A O 1
ATOM 707 N N . THR A 1 88 ? -1.438 5.175 -15.443 1.00 73.88 88 THR A N 1
ATOM 708 C CA . THR A 1 88 ? -2.861 4.953 -15.123 1.00 73.88 88 THR A CA 1
ATOM 709 C C . THR A 1 88 ? -3.133 3.518 -14.668 1.00 73.88 88 THR A C 1
ATOM 711 O O . THR A 1 88 ? -3.881 3.303 -13.717 1.00 73.88 88 THR A O 1
ATOM 714 N N . HIS A 1 89 ? -2.492 2.534 -15.306 1.00 74.69 89 HIS A N 1
ATOM 715 C CA . HIS A 1 89 ? -2.631 1.122 -14.941 1.00 74.69 89 HIS A CA 1
ATOM 716 C C . HIS A 1 89 ? -2.045 0.836 -13.555 1.00 74.69 89 HIS A C 1
ATOM 718 O O . HIS A 1 89 ? -2.628 0.070 -12.787 1.00 74.69 89 HIS A O 1
ATOM 724 N N . LEU A 1 90 ? -0.925 1.484 -13.216 1.00 76.31 90 LEU A N 1
ATOM 725 C CA . LEU A 1 90 ? -0.322 1.410 -11.886 1.00 76.31 90 LEU A CA 1
ATOM 726 C C . LEU A 1 90 ? -1.281 1.935 -10.809 1.00 76.31 90 LEU A C 1
ATOM 728 O O . LEU A 1 90 ? -1.558 1.223 -9.845 1.00 76.31 90 LEU A O 1
ATOM 732 N N . ILE A 1 91 ? -1.823 3.146 -10.988 1.00 76.44 91 ILE A N 1
ATOM 733 C CA . ILE A 1 91 ? -2.754 3.746 -10.019 1.00 76.44 91 ILE A CA 1
ATOM 734 C C . ILE A 1 91 ? -4.011 2.888 -9.865 1.00 76.44 91 ILE A C 1
ATOM 736 O O . ILE A 1 91 ? -4.429 2.626 -8.738 1.00 76.44 91 ILE A O 1
ATOM 740 N N . LEU A 1 92 ? -4.584 2.404 -10.973 1.00 78.12 92 LEU A N 1
ATOM 741 C CA . LEU A 1 92 ? -5.753 1.524 -10.930 1.00 78.12 92 LEU A CA 1
ATOM 742 C C . LEU A 1 92 ? -5.453 0.246 -10.132 1.00 78.12 92 LEU A C 1
ATOM 744 O O . LEU A 1 92 ? -6.255 -0.168 -9.301 1.00 78.1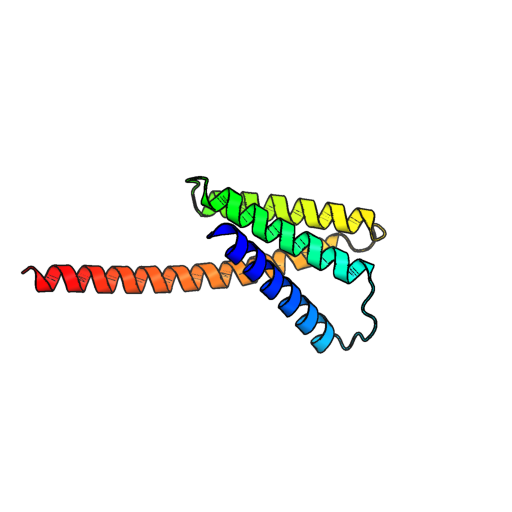2 92 LEU A O 1
ATOM 748 N N . SER A 1 93 ? -4.278 -0.351 -10.342 1.00 75.56 93 SER A N 1
ATOM 749 C CA . SER A 1 93 ? -3.879 -1.583 -9.652 1.00 75.56 93 SER A CA 1
ATOM 750 C C . SER A 1 93 ? -3.717 -1.358 -8.146 1.00 75.56 93 SER A C 1
ATOM 752 O O . SER A 1 93 ? -4.214 -2.153 -7.349 1.00 75.56 93 SER A O 1
ATOM 754 N N . ILE A 1 94 ? -3.086 -0.247 -7.746 1.00 79.62 94 ILE A N 1
ATOM 755 C CA . ILE A 1 94 ? -2.957 0.148 -6.333 1.00 79.62 94 ILE A CA 1
ATOM 756 C C . ILE A 1 94 ? -4.344 0.357 -5.714 1.00 79.62 94 ILE A C 1
ATOM 758 O O . ILE A 1 94 ? -4.612 -0.158 -4.628 1.00 79.62 94 ILE A O 1
ATOM 762 N N . ALA A 1 95 ? -5.237 1.060 -6.416 1.00 78.38 95 ALA A N 1
ATOM 763 C CA . ALA A 1 95 ? -6.594 1.320 -5.949 1.00 78.38 95 ALA A CA 1
ATOM 764 C C . ALA A 1 95 ? -7.393 0.022 -5.746 1.00 78.38 95 ALA A C 1
ATOM 766 O O . ALA A 1 95 ? -8.046 -0.134 -4.716 1.00 78.38 95 ALA A O 1
ATOM 767 N N . VAL A 1 96 ? -7.297 -0.937 -6.675 1.00 78.56 96 VAL A N 1
ATOM 768 C CA . VAL A 1 96 ? -7.963 -2.246 -6.562 1.00 78.56 96 VAL A CA 1
ATOM 769 C C . VAL A 1 96 ? -7.441 -3.031 -5.358 1.00 78.56 96 VAL A C 1
ATOM 771 O O . VAL A 1 96 ? -8.240 -3.524 -4.561 1.00 78.56 96 VAL A O 1
ATOM 774 N N . VAL A 1 97 ? -6.118 -3.115 -5.178 1.00 78.75 97 VAL A N 1
ATOM 775 C CA . VAL A 1 97 ? -5.519 -3.819 -4.029 1.00 78.75 97 VAL A CA 1
ATOM 776 C C . VAL A 1 97 ? -5.975 -3.195 -2.710 1.00 78.75 97 VAL A C 1
ATOM 778 O O . VAL A 1 97 ? -6.388 -3.916 -1.798 1.00 78.75 97 VAL A O 1
ATOM 781 N N . TYR A 1 98 ? -5.970 -1.864 -2.616 1.00 78.12 98 TYR A N 1
ATOM 782 C CA . TYR A 1 98 ? -6.447 -1.165 -1.423 1.00 78.12 98 TYR A CA 1
ATOM 783 C C . TYR A 1 98 ? -7.940 -1.369 -1.175 1.00 78.12 98 TYR A C 1
ATOM 785 O O . TYR A 1 98 ? -8.337 -1.571 -0.030 1.00 78.12 98 TYR A O 1
ATOM 793 N N . PHE A 1 99 ? -8.765 -1.360 -2.221 1.00 79.56 99 PHE A N 1
ATOM 794 C CA . PHE A 1 99 ? -10.203 -1.589 -2.103 1.00 79.56 99 PHE A CA 1
ATOM 795 C C . PHE A 1 99 ? -10.519 -2.990 -1.558 1.00 79.56 99 PHE A C 1
ATOM 797 O O . PHE A 1 99 ? -11.341 -3.141 -0.646 1.00 79.56 99 PHE A O 1
ATOM 804 N N . VAL A 1 100 ? -9.824 -4.014 -2.063 1.00 79.50 100 VAL A N 1
ATOM 805 C CA . VAL A 1 100 ? -9.956 -5.397 -1.580 1.00 79.50 100 VAL A CA 1
ATOM 806 C C . VAL A 1 100 ? -9.487 -5.510 -0.128 1.00 79.50 100 VAL A C 1
ATOM 808 O O . VAL A 1 100 ? -10.227 -6.020 0.715 1.00 79.50 100 VAL A O 1
ATOM 811 N N . ALA A 1 101 ? -8.300 -4.988 0.194 1.00 76.69 101 ALA A N 1
ATOM 812 C CA . ALA A 1 101 ? -7.766 -5.024 1.555 1.00 76.69 101 ALA A CA 1
ATOM 813 C C . ALA A 1 101 ? -8.685 -4.299 2.551 1.00 76.69 101 ALA A C 1
ATOM 815 O O . ALA A 1 101 ? -8.979 -4.818 3.629 1.00 76.69 101 ALA A O 1
ATOM 816 N N . TYR A 1 102 ? -9.200 -3.128 2.174 1.00 79.44 102 TYR A N 1
ATOM 817 C CA . TYR A 1 102 ? -10.113 -2.350 3.005 1.00 79.44 102 TYR A CA 1
ATOM 818 C C . TYR A 1 102 ? -11.427 -3.089 3.274 1.00 79.44 102 TYR A C 1
ATOM 820 O O . TYR A 1 102 ? -11.909 -3.101 4.409 1.00 79.44 102 TYR A O 1
ATOM 828 N N . SER A 1 103 ? -11.967 -3.765 2.257 1.00 79.50 103 SER A N 1
ATOM 829 C CA . SER A 1 103 ? -13.168 -4.591 2.401 1.00 79.50 103 SER A CA 1
ATOM 830 C C . SER A 1 103 ? -12.962 -5.675 3.461 1.00 79.50 103 SER A C 1
ATOM 832 O O . SER A 1 103 ? -13.774 -5.797 4.380 1.00 79.50 103 SER A O 1
ATOM 834 N N . VAL A 1 104 ? -11.839 -6.402 3.403 1.00 80.50 104 VAL A N 1
ATOM 835 C CA . VAL A 1 104 ? -11.488 -7.436 4.394 1.00 80.50 104 VAL A CA 1
ATOM 836 C C . VAL A 1 104 ? -11.413 -6.856 5.810 1.00 80.50 104 VAL A C 1
ATOM 838 O O . VAL A 1 104 ? -11.981 -7.434 6.738 1.00 80.50 104 VAL A O 1
ATOM 841 N N . VAL A 1 105 ? -10.778 -5.693 5.979 1.00 78.06 105 VAL A N 1
ATOM 842 C CA . VAL A 1 105 ? -10.651 -5.034 7.291 1.00 78.06 105 VAL A CA 1
ATOM 843 C C . VAL A 1 105 ? -12.012 -4.606 7.847 1.00 78.06 105 VAL A C 1
ATOM 845 O O . VAL A 1 105 ? -12.272 -4.810 9.033 1.00 78.06 105 VAL A O 1
ATOM 848 N N . ILE A 1 106 ? -12.917 -4.071 7.018 1.00 77.88 106 ILE A N 1
ATOM 849 C CA . ILE A 1 106 ? -14.287 -3.752 7.457 1.00 77.88 106 ILE A CA 1
ATOM 850 C C . ILE A 1 106 ? -15.007 -5.011 7.945 1.00 77.88 106 ILE A C 1
ATOM 852 O O . ILE A 1 106 ? -15.657 -4.974 8.994 1.00 77.88 106 ILE A O 1
ATOM 856 N N . PHE A 1 107 ? -14.914 -6.115 7.199 1.00 79.94 107 PHE A N 1
ATOM 857 C CA . PHE A 1 107 ? -15.554 -7.371 7.591 1.00 79.94 107 PHE A CA 1
ATOM 858 C C . PHE A 1 107 ? -15.001 -7.894 8.919 1.00 79.94 107 PHE A C 1
ATOM 860 O O . PHE A 1 107 ? -15.789 -8.211 9.811 1.00 79.94 107 PHE A O 1
ATOM 867 N N . GLN A 1 108 ? -13.678 -7.907 9.091 1.00 80.62 108 GLN A N 1
ATOM 868 C CA . GLN A 1 108 ? -13.050 -8.299 10.355 1.00 80.62 108 GLN A CA 1
ATOM 869 C C . GLN A 1 108 ? -13.497 -7.407 11.516 1.00 80.62 108 GLN A C 1
ATOM 871 O O . GLN A 1 108 ? -13.925 -7.922 12.547 1.00 80.62 108 GLN A O 1
ATOM 876 N N . ASN A 1 109 ? -13.496 -6.083 11.343 1.00 77.19 109 ASN A N 1
ATOM 877 C CA . ASN A 1 109 ? -13.950 -5.168 12.391 1.00 77.19 109 ASN A CA 1
ATOM 878 C C . ASN A 1 109 ? -15.421 -5.393 12.763 1.00 77.19 109 ASN A C 1
ATOM 880 O O . ASN A 1 109 ? -15.760 -5.354 13.944 1.00 77.19 109 ASN A O 1
ATOM 884 N N . LYS A 1 110 ? -16.303 -5.671 11.793 1.00 77.06 110 LYS A N 1
ATOM 885 C CA . LYS A 1 110 ? -17.706 -6.009 12.084 1.00 77.06 110 LYS A CA 1
ATOM 886 C C . LYS A 1 110 ? -17.834 -7.288 12.913 1.00 77.06 110 LYS A C 1
ATOM 888 O O . LYS A 1 110 ? -18.684 -7.337 13.801 1.00 77.06 110 LYS A O 1
ATOM 893 N N . LEU A 1 111 ? -17.011 -8.302 12.639 1.00 80.31 111 LEU A N 1
ATOM 894 C CA . LEU A 1 111 ? -16.987 -9.542 13.420 1.00 80.31 111 LEU A CA 1
ATOM 895 C C . LEU A 1 111 ? -16.503 -9.286 14.850 1.00 80.31 111 LEU A C 1
ATOM 897 O O . LEU A 1 111 ? -17.201 -9.659 15.790 1.00 80.31 111 LEU A O 1
ATOM 901 N N . ILE A 1 112 ? -15.397 -8.555 15.010 1.00 81.19 112 ILE A N 1
ATOM 902 C CA . ILE A 1 112 ? -14.836 -8.209 16.324 1.00 81.19 112 ILE A CA 1
ATOM 903 C C . ILE A 1 112 ? -15.845 -7.406 17.152 1.00 81.19 112 ILE A C 1
ATOM 905 O O . ILE A 1 112 ? -16.070 -7.715 18.316 1.00 81.19 112 ILE A O 1
ATOM 909 N N . VAL A 1 113 ? -16.510 -6.404 16.565 1.00 81.38 113 VAL A N 1
ATOM 910 C CA . VAL A 1 113 ? -17.542 -5.616 17.269 1.00 81.38 113 VAL A CA 1
ATOM 911 C C . VAL A 1 113 ? -18.728 -6.491 17.685 1.00 81.38 113 VAL A C 1
ATOM 913 O O . VAL A 1 113 ? -19.315 -6.277 18.748 1.00 81.38 113 VAL A O 1
ATOM 916 N N . ARG A 1 114 ? -19.095 -7.486 16.869 1.00 80.81 114 ARG A N 1
ATOM 917 C CA . ARG A 1 114 ? -20.176 -8.424 17.189 1.00 80.81 114 ARG A CA 1
ATOM 918 C C . ARG A 1 114 ? -19.799 -9.347 18.349 1.00 80.81 114 ARG A C 1
ATOM 920 O O . ARG A 1 114 ? -20.640 -9.542 19.225 1.00 80.81 114 ARG A O 1
ATOM 927 N N . GLU A 1 115 ? -18.571 -9.859 18.373 1.00 80.94 115 GLU A N 1
ATOM 928 C CA . GLU A 1 115 ? -18.025 -10.617 19.508 1.00 80.94 115 GLU A CA 1
ATOM 929 C C . GLU A 1 115 ? -17.973 -9.755 20.771 1.00 80.94 115 GLU A C 1
ATOM 931 O O . GLU A 1 115 ? -18.525 -10.144 21.797 1.00 80.94 115 GLU A O 1
ATOM 936 N N . LEU A 1 116 ? -17.452 -8.528 20.674 1.00 78.56 116 LEU A N 1
ATOM 937 C CA . LEU A 1 116 ? -17.368 -7.608 21.810 1.00 78.56 116 LEU A CA 1
ATOM 938 C C . LEU A 1 116 ? -18.749 -7.321 22.418 1.00 78.56 116 LEU A C 1
ATOM 940 O O . LEU A 1 116 ? -18.930 -7.367 23.633 1.00 78.56 116 LEU A O 1
ATOM 944 N N . ASN A 1 117 ? -19.751 -7.059 21.574 1.00 80.94 117 ASN A N 1
ATOM 945 C CA . ASN A 1 117 ? -21.126 -6.834 22.023 1.00 80.94 117 ASN A CA 1
ATOM 946 C C . ASN A 1 117 ? -21.761 -8.086 22.639 1.00 80.94 117 ASN A C 1
ATOM 948 O O . ASN A 1 117 ? -22.614 -7.970 23.523 1.00 80.94 117 ASN A O 1
ATOM 952 N N . HIS A 1 118 ? -21.386 -9.274 22.169 1.00 82.69 118 HIS A N 1
ATOM 953 C CA . HIS A 1 118 ? -21.839 -10.532 22.747 1.00 82.69 118 HIS A CA 1
ATOM 954 C C . HIS A 1 118 ? -21.226 -10.753 24.140 1.00 82.69 118 HIS A C 1
ATOM 956 O O . HIS A 1 118 ? -21.957 -11.034 25.093 1.00 82.69 118 HIS A O 1
ATOM 962 N N . ASP A 1 119 ? -19.923 -10.520 24.289 1.00 81.88 119 ASP A N 1
ATOM 963 C CA . ASP A 1 119 ? -19.202 -10.685 25.555 1.00 81.88 119 ASP A CA 1
ATOM 964 C C . ASP A 1 119 ? -19.624 -9.656 26.612 1.00 81.88 119 ASP A C 1
ATOM 966 O O . ASP A 1 119 ? -19.817 -10.000 27.782 1.00 81.88 119 ASP A O 1
ATOM 970 N N . LEU A 1 120 ? -19.867 -8.405 26.206 1.00 76.62 120 LEU A N 1
ATOM 971 C CA . LEU A 1 120 ? -20.418 -7.371 27.090 1.00 76.62 120 LEU A CA 1
ATOM 972 C C . LEU A 1 120 ? -21.807 -7.757 27.618 1.00 76.62 120 LEU A C 1
ATOM 974 O O . LEU A 1 120 ? -22.079 -7.599 28.809 1.00 76.62 120 LEU A O 1
ATOM 978 N N . LYS A 1 121 ? -22.673 -8.313 26.759 1.00 78.19 121 LYS A N 1
ATOM 979 C CA . LYS A 1 121 ? -24.005 -8.792 27.167 1.00 78.19 121 LYS A CA 1
ATOM 980 C C . LYS A 1 121 ? -23.937 -9.993 28.105 1.00 78.19 121 LYS A C 1
ATOM 982 O O . LYS A 1 121 ? -24.809 -10.123 28.962 1.00 78.19 121 LYS A O 1
ATOM 987 N N . LYS A 1 122 ? -22.937 -10.864 27.955 1.00 76.38 122 LYS A N 1
ATOM 988 C CA . LYS A 1 122 ? -22.720 -12.006 28.851 1.00 76.38 122 LYS A CA 1
ATOM 989 C C . LYS A 1 122 ? -22.275 -11.542 30.243 1.00 76.38 122 LYS A C 1
ATOM 991 O O . LYS A 1 122 ? -22.907 -11.904 31.229 1.00 76.38 122 LYS A O 1
ATOM 996 N N . ASN A 1 123 ? -21.293 -10.643 30.313 1.00 69.69 123 ASN A N 1
ATOM 997 C CA . ASN A 1 123 ? -20.793 -10.091 31.579 1.00 69.69 123 ASN A CA 1
ATOM 998 C C . ASN A 1 123 ? -21.823 -9.244 32.348 1.00 69.69 123 ASN A C 1
ATOM 1000 O O . ASN A 1 123 ? -21.718 -9.117 33.565 1.00 69.69 123 ASN A O 1
ATOM 1004 N N . GLN A 1 124 ? -22.803 -8.643 31.665 1.00 68.94 124 GLN A N 1
ATOM 1005 C CA . GLN A 1 124 ? -23.910 -7.944 32.328 1.00 68.94 124 GLN A CA 1
ATOM 1006 C C . GLN A 1 124 ? -24.947 -8.898 32.936 1.00 68.94 124 GLN A C 1
ATOM 1008 O O . GLN A 1 124 ? -25.577 -8.528 33.920 1.00 68.94 124 GLN A O 1
ATOM 1013 N N . ARG A 1 125 ? -25.1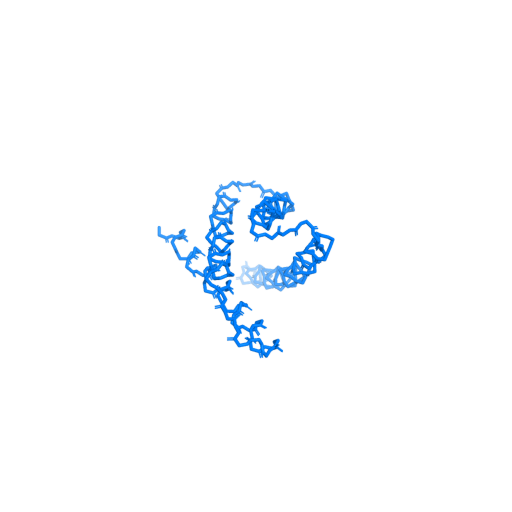20 -10.109 32.386 1.00 61.84 125 ARG A N 1
ATOM 1014 C CA . ARG A 1 125 ? -26.041 -11.118 32.941 1.00 61.84 125 ARG A CA 1
ATOM 1015 C C . ARG A 1 125 ? -25.454 -11.870 34.130 1.00 61.84 125 ARG A C 1
ATOM 1017 O O . ARG A 1 125 ? -26.197 -12.142 35.052 1.00 61.84 125 ARG A O 1
ATOM 1024 N N . ASP A 1 126 ? -24.149 -12.144 34.133 1.00 59.44 126 ASP A N 1
ATOM 1025 C CA . ASP A 1 126 ? -23.464 -12.793 35.270 1.00 59.44 126 ASP A CA 1
ATOM 1026 C C . ASP A 1 126 ? -23.350 -11.890 36.517 1.00 59.44 126 ASP A C 1
ATOM 1028 O O . ASP A 1 126 ? -22.984 -12.357 37.592 1.00 59.44 126 ASP A O 1
ATOM 1032 N N . LYS A 1 127 ? -23.626 -10.585 36.384 1.00 56.38 127 LYS A N 1
ATOM 1033 C CA . LYS A 1 127 ? -23.635 -9.619 37.497 1.00 56.38 127 LYS A CA 1
ATOM 1034 C C . LYS A 1 127 ? -25.039 -9.296 38.029 1.00 56.38 127 LYS A C 1
ATOM 1036 O O . LYS A 1 127 ? -25.138 -8.458 38.925 1.00 56.38 127 LYS A O 1
ATOM 1041 N N . SER A 1 128 ? -26.088 -9.902 37.470 1.00 49.72 128 SER A N 1
ATOM 1042 C CA . SER A 1 128 ? -27.486 -9.757 37.906 1.00 49.72 128 SER A CA 1
ATOM 1043 C C . SER A 1 128 ? -27.983 -11.033 38.565 1.00 49.72 128 SER A C 1
ATOM 1045 O O . SER A 1 128 ? -28.969 -10.894 39.320 1.00 49.72 128 SER A O 1
#

Mean predicted aligned error: 9.94 Å

Radius of gyration: 18.78 Å; Cα contacts (8 Å, |Δi|>4): 45; chains: 1; bounding box: 44×28×58 Å

pLDDT: mean 75.42, std 7.41, range [49.72, 87.62]

Secondary structure (DSSP, 8-state):
-HHHHHHHHHHHHHHHHHHHHHHHHT-----HHHHHHHHHHHHHHHHHHHHHHHS---HHHHHHHHHHHHHHHHHHHHHHHS-STTHHHHHHHHHHHHHHHHHHHHHHHHHHHHHHHHHHHHHHHTT-

InterPro domains:
  IPR021560 Protein of unknown function DUF3021 [PF11457] (6-120)